Protein AF-A0AAC8W533-F1 (afdb_monomer_lite)

Foldseek 3Di:
DDLVVLLVLLVLLVVLDPDDLLVLLCVLCVVVVDDDDPVSVVGDVVNSSVSSSVVLVVDVVSVVVSVVSSVVSVVVVVVVVVCVVVVVD

Structure (mmCIF, N/CA/C/O backbone):
data_AF-A0AAC8W533-F1
#
_entry.id   AF-A0AAC8W533-F1
#
loop_
_atom_site.group_PDB
_atom_site.id
_atom_site.type_symbol
_atom_site.label_atom_id
_atom_site.label_alt_id
_atom_site.label_comp_id
_atom_site.label_asym_id
_atom_site.label_entity_id
_atom_site.label_seq_id
_atom_site.pdbx_PDB_ins_code
_atom_site.Cartn_x
_atom_site.Cartn_y
_atom_site.Cartn_z
_atom_site.occupancy
_atom_site.B_iso_or_equiv
_atom_site.auth_seq_id
_atom_site.auth_comp_id
_atom_site.auth_asym_id
_atom_site.auth_atom_id
_atom_site.pdbx_PDB_model_num
ATOM 1 N N . MET A 1 1 ? -0.345 10.050 -11.827 1.00 82.19 1 MET A N 1
ATOM 2 C CA . MET A 1 1 ? 0.454 8.846 -12.175 1.00 82.19 1 MET A CA 1
ATOM 3 C C . MET A 1 1 ? -0.379 7.984 -13.117 1.00 82.19 1 MET A C 1
ATOM 5 O O . MET A 1 1 ? -1.591 7.992 -12.951 1.00 82.19 1 MET A O 1
ATOM 9 N N . ASP A 1 2 ? 0.204 7.303 -14.109 1.00 92.38 2 ASP A N 1
ATOM 10 C CA . ASP A 1 2 ? -0.573 6.376 -14.952 1.00 92.38 2 ASP A CA 1
ATOM 11 C C . ASP A 1 2 ? -0.929 5.068 -14.211 1.00 92.38 2 ASP A C 1
ATOM 13 O O . ASP A 1 2 ? -0.333 4.731 -13.184 1.00 92.38 2 ASP A O 1
ATOM 17 N N . ASP A 1 3 ? -1.935 4.346 -14.715 1.00 93.94 3 ASP A N 1
ATOM 18 C CA . ASP A 1 3 ? -2.465 3.122 -14.090 1.00 93.94 3 ASP A CA 1
ATOM 19 C C . ASP A 1 3 ? -1.405 2.012 -13.976 1.00 93.94 3 ASP A C 1
ATOM 21 O O . ASP A 1 3 ? -1.323 1.326 -12.956 1.00 93.94 3 ASP A O 1
ATOM 25 N N . ALA A 1 4 ? -0.531 1.864 -14.976 1.00 96.56 4 ALA A N 1
ATOM 26 C CA . ALA A 1 4 ? 0.510 0.839 -14.970 1.00 96.56 4 ALA A CA 1
ATOM 27 C C . ALA A 1 4 ? 1.556 1.098 -13.873 1.00 96.56 4 ALA A C 1
ATOM 29 O O . ALA A 1 4 ? 1.924 0.182 -13.131 1.00 96.56 4 ALA A O 1
ATOM 30 N N . ALA A 1 5 ? 1.995 2.348 -13.718 1.00 97.38 5 ALA A N 1
ATOM 31 C CA . ALA A 1 5 ? 2.910 2.766 -12.665 1.00 97.38 5 ALA A CA 1
ATOM 32 C C . ALA A 1 5 ? 2.279 2.625 -11.271 1.00 97.38 5 ALA A C 1
ATOM 34 O O . ALA A 1 5 ? 2.949 2.168 -10.340 1.00 97.38 5 ALA A O 1
ATOM 35 N N . ALA A 1 6 ? 0.987 2.943 -11.127 1.00 97.81 6 ALA A N 1
ATOM 36 C CA . ALA A 1 6 ? 0.264 2.772 -9.869 1.00 97.81 6 ALA A CA 1
ATOM 37 C C . ALA A 1 6 ? 0.176 1.293 -9.458 1.00 97.81 6 ALA A C 1
ATOM 39 O O . ALA A 1 6 ? 0.498 0.945 -8.318 1.00 97.81 6 ALA A O 1
ATOM 40 N N . ARG A 1 7 ? -0.173 0.408 -10.402 1.00 98.19 7 ARG A N 1
ATOM 41 C CA . ARG A 1 7 ? -0.194 -1.051 -10.201 1.00 98.19 7 ARG A CA 1
ATOM 42 C C . ARG A 1 7 ? 1.169 -1.602 -9.821 1.00 98.19 7 ARG A C 1
ATOM 44 O O . ARG A 1 7 ? 1.270 -2.367 -8.864 1.00 98.19 7 ARG A O 1
ATOM 51 N N . LEU A 1 8 ? 2.221 -1.193 -10.527 1.00 98.31 8 LEU A N 1
ATOM 52 C CA . LEU A 1 8 ? 3.580 -1.630 -10.221 1.00 98.31 8 LEU A CA 1
ATOM 53 C C . LEU A 1 8 ? 4.003 -1.194 -8.812 1.00 98.31 8 LEU A C 1
ATOM 55 O O . LEU A 1 8 ? 4.579 -1.985 -8.064 1.00 98.31 8 LEU A O 1
ATOM 59 N N . LEU A 1 9 ? 3.699 0.046 -8.424 1.00 98.19 9 LEU A N 1
ATOM 60 C CA . LEU A 1 9 ? 4.031 0.555 -7.096 1.00 98.19 9 LEU A CA 1
ATOM 61 C C . LEU A 1 9 ? 3.247 -0.164 -5.987 1.00 98.19 9 LEU A C 1
ATOM 63 O O . LEU A 1 9 ? 3.833 -0.518 -4.962 1.00 98.19 9 LEU A O 1
ATOM 67 N N . ALA A 1 10 ? 1.954 -0.421 -6.197 1.00 97.94 10 ALA A N 1
ATOM 68 C CA . ALA A 1 10 ? 1.134 -1.203 -5.274 1.00 97.94 10 ALA A CA 1
ATOM 69 C C . ALA A 1 10 ? 1.682 -2.629 -5.112 1.00 97.94 10 ALA A C 1
ATOM 71 O O . ALA A 1 10 ? 1.852 -3.096 -3.987 1.00 97.94 10 ALA A O 1
ATOM 72 N N . PHE A 1 11 ? 2.044 -3.288 -6.217 1.00 97.69 11 PHE A N 1
ATOM 73 C CA . PHE A 1 11 ? 2.631 -4.627 -6.189 1.00 97.69 11 PHE A CA 1
ATOM 74 C C . PHE A 1 11 ? 3.946 -4.655 -5.402 1.00 97.69 11 PHE A C 1
ATOM 76 O O . PHE A 1 11 ? 4.136 -5.510 -4.538 1.00 97.69 11 PHE A O 1
ATOM 83 N N . ARG A 1 12 ? 4.832 -3.677 -5.633 1.00 97.94 12 ARG A N 1
ATOM 84 C CA . ARG A 1 12 ? 6.080 -3.553 -4.866 1.00 97.94 12 ARG A CA 1
ATOM 85 C C . ARG A 1 12 ? 5.816 -3.383 -3.378 1.00 97.94 12 ARG A C 1
ATOM 87 O O . ARG A 1 12 ? 6.449 -4.063 -2.586 1.00 97.94 12 ARG A O 1
ATOM 94 N N . TYR A 1 13 ? 4.853 -2.546 -2.998 1.00 97.88 13 TYR A N 1
ATOM 95 C CA . TYR A 1 13 ? 4.460 -2.375 -1.599 1.00 97.88 13 TYR A CA 1
ATOM 96 C C . TYR A 1 13 ? 3.976 -3.673 -0.946 1.00 97.88 13 TYR A C 1
ATOM 98 O O . TYR A 1 13 ? 4.370 -3.973 0.183 1.00 97.88 13 TYR A O 1
ATOM 106 N N . MET A 1 14 ? 3.169 -4.462 -1.655 1.00 96.19 14 MET A N 1
ATOM 107 C CA . MET A 1 14 ? 2.713 -5.766 -1.170 1.00 96.19 14 MET A CA 1
ATOM 108 C C . MET A 1 14 ? 3.871 -6.742 -0.965 1.00 96.19 14 MET A C 1
ATOM 110 O O . MET A 1 14 ? 3.903 -7.446 0.036 1.00 96.19 14 MET A O 1
ATOM 114 N N . ALA A 1 15 ? 4.816 -6.777 -1.905 1.00 95.06 15 ALA A N 1
ATOM 115 C CA . ALA A 1 15 ? 5.950 -7.695 -1.864 1.00 95.06 15 ALA A CA 1
ATOM 116 C C . ALA A 1 15 ? 7.030 -7.271 -0.857 1.00 95.06 15 ALA A C 1
ATOM 118 O O . ALA A 1 15 ? 7.709 -8.120 -0.289 1.00 95.06 15 ALA A O 1
ATOM 119 N N . SER A 1 16 ? 7.211 -5.964 -0.646 1.00 94.38 16 SER A N 1
ATOM 120 C CA . SER A 1 16 ? 8.307 -5.434 0.164 1.00 94.38 16 SER A CA 1
ATOM 121 C C . SER A 1 16 ? 7.957 -5.274 1.640 1.00 94.38 16 SER A C 1
ATOM 123 O O . SER A 1 16 ? 8.859 -5.092 2.447 1.00 94.38 16 SER A O 1
ATOM 125 N N . THR A 1 17 ? 6.673 -5.235 2.007 1.00 91.88 17 THR A N 1
ATOM 126 C CA . THR A 1 17 ? 6.255 -4.954 3.389 1.00 91.88 17 THR A CA 1
ATOM 127 C C . THR A 1 17 ? 5.713 -6.192 4.093 1.00 91.88 17 THR A C 1
ATOM 129 O O . THR A 1 17 ? 5.097 -7.055 3.483 1.00 91.88 17 THR A O 1
ATOM 132 N N . ASP A 1 18 ? 5.891 -6.250 5.411 1.00 91.31 18 ASP A N 1
ATOM 133 C CA . ASP A 1 18 ? 5.395 -7.314 6.297 1.00 91.31 18 ASP A CA 1
ATOM 134 C C . ASP A 1 18 ? 3.902 -7.169 6.655 1.00 91.31 18 ASP A C 1
ATOM 136 O O . ASP A 1 18 ? 3.383 -7.822 7.566 1.00 91.31 18 ASP A O 1
ATOM 140 N N . ARG A 1 19 ? 3.191 -6.270 5.968 1.00 92.75 19 ARG A N 1
ATOM 141 C CA . ARG A 1 19 ? 1.810 -5.924 6.293 1.00 92.75 19 ARG A CA 1
ATOM 142 C C . ARG A 1 19 ? 0.863 -7.047 5.900 1.00 92.75 19 ARG A C 1
ATOM 144 O O . ARG A 1 19 ? 1.037 -7.723 4.895 1.00 92.75 19 ARG A O 1
ATOM 151 N N . ARG A 1 20 ? -0.215 -7.201 6.668 1.00 95.00 20 ARG A N 1
ATOM 152 C CA . ARG A 1 20 ? -1.310 -8.109 6.315 1.00 95.00 20 ARG A CA 1
ATOM 153 C C . ARG A 1 20 ? -2.286 -7.403 5.381 1.00 95.00 20 ARG A C 1
ATOM 155 O O . ARG A 1 20 ? -2.611 -6.235 5.601 1.00 95.00 20 ARG A O 1
ATOM 162 N N . ALA A 1 21 ? -2.837 -8.143 4.420 1.00 94.94 21 ALA A N 1
ATOM 163 C CA . ALA A 1 21 ? -3.847 -7.640 3.488 1.00 94.94 21 ALA A CA 1
ATOM 164 C C . ALA A 1 21 ? -5.011 -6.925 4.199 1.00 94.94 21 ALA A C 1
ATOM 166 O O . ALA A 1 21 ? -5.364 -5.803 3.844 1.00 94.94 21 ALA A O 1
ATOM 167 N N . ALA A 1 22 ? -5.543 -7.528 5.268 1.00 95.81 22 ALA A N 1
ATOM 168 C CA . ALA A 1 22 ? -6.639 -6.957 6.048 1.00 95.81 22 ALA A CA 1
ATOM 169 C C . ALA A 1 22 ? -6.312 -5.590 6.673 1.00 95.81 22 ALA A C 1
ATOM 171 O O . ALA A 1 22 ? -7.168 -4.705 6.710 1.00 95.81 22 ALA A O 1
ATOM 172 N N . ASP A 1 23 ? -5.076 -5.385 7.130 1.00 95.94 23 ASP A N 1
ATOM 173 C CA . ASP A 1 23 ? -4.664 -4.116 7.733 1.00 95.94 23 ASP A CA 1
ATOM 174 C C . ASP A 1 23 ? -4.533 -3.019 6.675 1.00 95.94 23 ASP A C 1
ATOM 176 O O . ASP A 1 23 ? -4.965 -1.884 6.896 1.00 95.94 23 ASP A O 1
ATOM 180 N N . VAL A 1 24 ? -3.993 -3.370 5.504 1.00 96.50 24 VAL A N 1
ATOM 181 C CA . VAL A 1 24 ? -3.883 -2.465 4.353 1.00 96.50 24 VAL A CA 1
ATOM 182 C C . VAL A 1 24 ? -5.266 -2.100 3.819 1.00 96.50 24 VAL A C 1
ATOM 184 O O . VAL A 1 24 ? -5.547 -0.921 3.609 1.00 96.50 24 VAL A O 1
ATOM 187 N N . TYR A 1 25 ? -6.158 -3.079 3.672 1.00 96.56 25 TYR A N 1
ATOM 188 C CA . TYR A 1 25 ? -7.533 -2.868 3.226 1.00 96.56 25 TYR A CA 1
ATOM 189 C C . TYR A 1 25 ? -8.295 -1.912 4.153 1.00 96.56 25 TYR A C 1
ATOM 191 O O . TYR A 1 25 ? -8.872 -0.921 3.699 1.00 96.56 25 TYR A O 1
ATOM 199 N N . ARG A 1 26 ? -8.248 -2.155 5.471 1.00 96.38 26 ARG A N 1
ATOM 200 C CA . ARG A 1 26 ? -8.859 -1.267 6.477 1.00 96.38 26 ARG A CA 1
ATOM 201 C C . ARG A 1 26 ? -8.265 0.132 6.424 1.00 96.38 26 ARG A C 1
ATOM 203 O O . ARG A 1 26 ? -8.998 1.116 6.446 1.00 96.38 26 ARG A O 1
ATOM 210 N N . TRP A 1 27 ? -6.941 0.234 6.318 1.00 95.81 27 TRP A N 1
ATOM 211 C CA . TRP A 1 27 ? -6.270 1.521 6.189 1.00 95.81 27 TRP A CA 1
ATOM 212 C C . TRP A 1 27 ? -6.759 2.309 4.968 1.00 95.81 27 TRP A C 1
ATOM 214 O O . TRP A 1 27 ? -7.155 3.464 5.129 1.00 95.81 27 TRP A O 1
ATOM 224 N N . CYS A 1 28 ? -6.822 1.679 3.793 1.00 96.38 28 CYS A N 1
ATOM 225 C CA . CYS A 1 28 ? -7.335 2.307 2.575 1.00 96.38 28 CYS A CA 1
ATOM 226 C C . CYS A 1 28 ? -8.796 2.742 2.741 1.00 96.38 28 C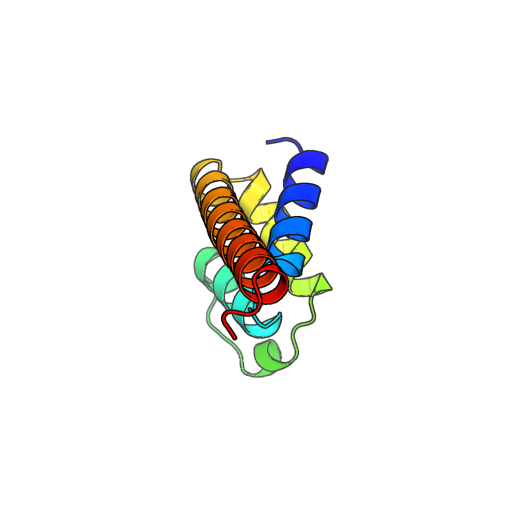YS A C 1
ATOM 228 O O . CYS A 1 28 ? -9.154 3.875 2.427 1.00 96.38 28 CYS A O 1
ATOM 230 N N . ARG A 1 29 ? -9.644 1.888 3.323 1.00 95.56 29 ARG A N 1
ATOM 231 C CA . ARG A 1 29 ? -11.047 2.232 3.581 1.00 95.56 29 ARG A CA 1
ATOM 232 C C . ARG A 1 29 ? -11.230 3.402 4.542 1.00 95.56 29 ARG A C 1
ATOM 234 O O . ARG A 1 29 ? -12.147 4.193 4.330 1.00 95.56 29 ARG A O 1
ATOM 241 N N . ARG A 1 30 ? -10.379 3.537 5.563 1.00 95.69 30 ARG A N 1
ATOM 242 C CA . ARG A 1 30 ? -10.405 4.698 6.468 1.00 95.69 30 ARG A CA 1
ATOM 243 C C . ARG A 1 30 ? -10.012 5.987 5.756 1.00 95.69 30 ARG A C 1
ATOM 245 O O . ARG A 1 30 ? -10.641 7.010 6.001 1.00 95.69 30 ARG A O 1
ATOM 252 N N . LEU A 1 31 ? -9.023 5.939 4.861 1.00 95.19 31 LEU A N 1
ATOM 253 C CA . LEU A 1 31 ? -8.651 7.095 4.034 1.00 95.19 31 LEU A CA 1
ATOM 254 C C . LEU A 1 31 ? -9.794 7.536 3.116 1.00 95.19 31 LEU A C 1
ATOM 256 O O . LEU A 1 31 ? -9.999 8.728 2.929 1.00 95.19 31 LEU A O 1
ATOM 260 N N . LEU A 1 32 ? -10.585 6.580 2.631 1.00 93.12 32 LEU A N 1
ATOM 261 C 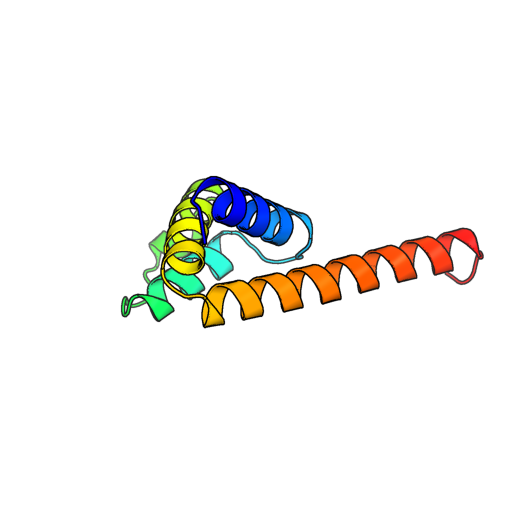CA . LEU A 1 32 ? -11.806 6.823 1.858 1.00 93.12 32 LEU A CA 1
ATOM 262 C C . LEU A 1 32 ? -13.026 7.198 2.731 1.00 93.12 32 LEU A C 1
ATOM 264 O O . LEU A 1 32 ? -14.151 7.252 2.242 1.00 93.12 32 LEU A O 1
ATOM 268 N N . GLY A 1 33 ? -12.838 7.442 4.033 1.00 95.19 33 GLY A N 1
ATOM 269 C CA . GLY A 1 33 ? -13.889 7.921 4.937 1.00 95.19 33 GLY A CA 1
ATOM 270 C C . GLY A 1 33 ? -14.843 6.844 5.458 1.00 95.19 33 GLY A C 1
ATOM 271 O O . GLY A 1 33 ? -15.864 7.161 6.073 1.00 95.19 33 GLY A O 1
ATOM 272 N N . HIS A 1 34 ? -14.542 5.561 5.257 1.00 94.69 34 HIS A N 1
ATOM 273 C CA . HIS A 1 34 ? -15.394 4.485 5.746 1.00 94.69 34 HIS A CA 1
ATOM 274 C C . HIS A 1 34 ? -14.965 3.957 7.127 1.00 94.69 34 HIS A C 1
ATOM 276 O O . HIS A 1 34 ? -13.784 3.914 7.461 1.00 94.69 34 HIS A O 1
ATOM 282 N N . ARG A 1 35 ? -15.934 3.464 7.913 1.00 93.06 35 ARG A N 1
ATOM 283 C CA . ARG A 1 35 ? -15.685 2.805 9.212 1.00 93.06 35 ARG A CA 1
ATOM 284 C C . ARG A 1 35 ? -15.291 1.336 9.058 1.00 93.06 35 ARG A C 1
ATOM 286 O O . ARG A 1 35 ? -15.869 0.638 8.221 1.00 93.06 35 ARG A O 1
ATOM 293 N N . ASP A 1 36 ? -14.390 0.864 9.914 1.00 90.12 36 ASP A N 1
ATOM 294 C CA . ASP A 1 36 ? -13.990 -0.546 9.975 1.00 90.12 36 ASP A CA 1
ATOM 295 C C . ASP A 1 36 ? -15.199 -1.444 10.285 1.00 90.12 36 ASP A C 1
ATOM 297 O O . ASP A 1 36 ? -16.053 -1.116 11.113 1.00 90.12 36 ASP A O 1
ATOM 301 N N . ARG A 1 37 ? -15.292 -2.585 9.598 1.00 89.62 37 ARG A N 1
ATOM 302 C CA . ARG A 1 37 ? -16.325 -3.606 9.813 1.00 89.62 37 ARG A CA 1
ATOM 303 C C . ARG A 1 37 ? -15.681 -4.931 10.196 1.00 89.62 37 ARG A C 1
ATOM 305 O O . ARG A 1 37 ? -14.578 -5.240 9.757 1.00 89.62 37 ARG A O 1
ATOM 312 N N . ALA A 1 38 ? -16.412 -5.758 10.946 1.00 85.19 38 ALA A N 1
ATOM 313 C CA . ALA A 1 38 ? -15.936 -7.080 11.361 1.00 85.19 38 ALA A CA 1
ATOM 314 C C . ALA A 1 38 ? -15.454 -7.925 10.167 1.00 85.19 38 ALA A C 1
ATOM 316 O O . ALA A 1 38 ? -14.356 -8.463 10.212 1.00 85.19 38 ALA A O 1
ATOM 317 N N . ARG A 1 39 ? -16.212 -7.933 9.059 1.00 85.25 39 ARG A N 1
ATOM 318 C CA . ARG A 1 39 ? -15.875 -8.665 7.822 1.00 85.25 39 ARG A CA 1
ATOM 319 C C . ARG A 1 39 ? -14.547 -8.262 7.175 1.00 85.25 39 ARG A C 1
ATOM 321 O O . ARG A 1 39 ? -13.982 -9.046 6.424 1.00 85.25 39 ARG A O 1
ATOM 328 N N . ASP A 1 40 ? -14.036 -7.068 7.476 1.00 86.12 40 ASP A N 1
ATOM 329 C CA . ASP A 1 40 ? -12.794 -6.566 6.890 1.00 86.12 40 ASP A CA 1
ATOM 330 C C . ASP A 1 40 ? -11.567 -7.356 7.409 1.00 86.12 40 ASP A C 1
ATOM 332 O O . ASP A 1 40 ? -10.467 -7.168 6.905 1.00 86.12 40 ASP A O 1
ATOM 336 N N . CYS A 1 41 ? -11.720 -8.239 8.415 1.00 83.81 41 CYS A N 1
ATOM 337 C CA . CYS A 1 41 ? -10.653 -9.159 8.847 1.00 83.81 41 CYS A CA 1
ATOM 338 C C . CYS A 1 41 ? -10.299 -10.232 7.807 1.00 83.81 41 CYS A C 1
ATOM 340 O O . CYS A 1 41 ? -9.189 -10.757 7.853 1.00 83.81 41 CYS A O 1
ATOM 342 N N . ASN A 1 42 ? -11.220 -10.535 6.890 1.00 90.12 42 ASN A N 1
ATOM 343 C CA . ASN A 1 42 ? -11.070 -11.581 5.878 1.00 90.12 42 ASN A CA 1
ATOM 344 C C . ASN A 1 42 ? -10.638 -11.023 4.514 1.00 90.12 42 ASN A C 1
ATOM 346 O O . ASN A 1 42 ? -10.680 -11.748 3.525 1.00 90.12 42 ASN A O 1
ATOM 350 N N . ALA A 1 43 ? -10.273 -9.739 4.447 1.00 92.44 43 ALA A N 1
ATOM 351 C CA . ALA A 1 43 ? -9.858 -9.109 3.202 1.00 92.44 43 ALA A CA 1
ATOM 352 C C . ALA A 1 43 ? -8.605 -9.783 2.631 1.00 92.44 43 ALA A C 1
ATOM 354 O O . ALA A 1 43 ? -7.620 -10.028 3.341 1.00 92.44 43 ALA A O 1
ATOM 355 N N . LEU A 1 44 ? -8.664 -10.058 1.331 1.00 95.62 44 LEU A N 1
ATOM 356 C CA . LEU A 1 44 ? -7.580 -10.635 0.558 1.00 95.62 44 LEU A CA 1
ATOM 357 C C . LEU A 1 44 ? -6.675 -9.535 0.010 1.00 95.62 44 LEU A C 1
ATOM 359 O O . LEU A 1 44 ? -7.006 -8.347 -0.009 1.00 95.62 44 LEU A O 1
ATOM 363 N N . TRP A 1 45 ? -5.506 -9.946 -0.473 1.00 96.19 45 TRP A N 1
ATOM 364 C CA . TRP A 1 45 ? -4.586 -9.021 -1.121 1.00 96.19 45 TRP A CA 1
ATOM 365 C C . TRP A 1 45 ? -5.156 -8.416 -2.402 1.00 96.19 45 TRP A C 1
ATOM 367 O O . TRP A 1 45 ? -4.833 -7.271 -2.682 1.00 96.19 45 TRP A O 1
ATOM 377 N N . SER A 1 46 ? -6.032 -9.119 -3.128 1.00 96.25 46 SER A N 1
ATOM 378 C CA . SER A 1 46 ? -6.750 -8.551 -4.276 1.00 96.25 46 SER A CA 1
ATOM 379 C C . SER A 1 46 ? -7.609 -7.351 -3.869 1.00 96.25 46 SER A C 1
ATOM 381 O O . SER A 1 46 ? -7.506 -6.295 -4.483 1.00 96.25 46 SER A O 1
ATOM 383 N N . ASP A 1 47 ? -8.363 -7.466 -2.770 1.00 95.44 47 ASP A N 1
ATOM 384 C CA . ASP A 1 47 ? -9.220 -6.379 -2.277 1.00 95.44 47 ASP A CA 1
ATOM 385 C C . ASP A 1 47 ? -8.392 -5.157 -1.851 1.00 95.44 47 ASP A C 1
ATOM 387 O O . ASP A 1 47 ? -8.759 -4.007 -2.096 1.00 95.44 47 ASP A O 1
ATOM 391 N N . ALA A 1 48 ? -7.267 -5.401 -1.172 1.00 96.69 48 ALA A N 1
ATOM 392 C CA . ALA A 1 48 ? -6.356 -4.345 -0.740 1.00 96.69 48 ALA A CA 1
ATOM 393 C C . ALA A 1 48 ? -5.617 -3.700 -1.923 1.00 96.69 48 ALA A C 1
ATOM 395 O O . ALA A 1 48 ? -5.401 -2.487 -1.918 1.00 96.69 48 ALA A O 1
ATOM 396 N N . PHE A 1 49 ? -5.236 -4.499 -2.921 1.00 97.69 49 PHE A N 1
ATOM 397 C CA . PHE A 1 49 ? -4.527 -4.049 -4.114 1.00 97.69 49 PHE A CA 1
ATOM 398 C C . PHE A 1 49 ? -5.375 -3.078 -4.928 1.00 97.69 49 PHE A C 1
ATOM 400 O O . PHE A 1 49 ? -4.903 -1.984 -5.227 1.00 97.69 49 PHE A O 1
ATOM 407 N N . ASP A 1 50 ? -6.633 -3.422 -5.204 1.00 96.12 50 ASP A N 1
ATOM 408 C CA . ASP A 1 50 ? -7.523 -2.565 -5.992 1.00 96.12 50 ASP A CA 1
ATOM 409 C C . ASP A 1 50 ? -7.690 -1.182 -5.341 1.00 96.12 50 ASP A C 1
ATOM 411 O O . ASP A 1 50 ? -7.575 -0.151 -6.007 1.00 96.12 50 ASP A O 1
ATOM 415 N N . LEU A 1 51 ? -7.865 -1.135 -4.014 1.00 96.44 51 LEU A N 1
ATOM 416 C CA . LEU A 1 51 ? -7.953 0.132 -3.281 1.00 96.44 51 LEU A CA 1
ATOM 417 C C . LEU A 1 51 ? -6.632 0.911 -3.275 1.00 96.44 51 LEU A C 1
ATOM 419 O O . LEU A 1 51 ? -6.645 2.138 -3.389 1.00 96.44 51 LEU A O 1
ATOM 423 N N . LEU A 1 52 ? -5.495 0.224 -3.140 1.00 97.25 52 LEU A N 1
ATOM 424 C CA . LEU A 1 52 ? -4.179 0.858 -3.204 1.00 97.25 52 LEU A CA 1
ATOM 425 C C . LEU A 1 52 ? -3.939 1.508 -4.565 1.00 97.25 52 LEU A C 1
ATOM 427 O O . LEU A 1 52 ? -3.483 2.647 -4.605 1.00 97.25 52 LEU A O 1
ATOM 431 N N . VAL A 1 53 ? -4.247 0.809 -5.659 1.00 98.00 53 VAL A N 1
ATOM 432 C CA . VAL A 1 53 ? -4.058 1.324 -7.022 1.00 98.00 53 VAL A CA 1
ATOM 433 C C . VAL A 1 53 ? -4.874 2.592 -7.231 1.00 98.00 53 VAL A C 1
ATOM 435 O O . VAL A 1 53 ? -4.316 3.592 -7.680 1.00 98.00 53 VAL A O 1
ATOM 438 N N . VAL A 1 54 ? -6.150 2.587 -6.827 1.00 96.31 54 VAL A N 1
ATOM 439 C CA . VAL A 1 54 ? -7.016 3.774 -6.900 1.00 96.31 54 VAL A CA 1
ATOM 440 C C . VAL A 1 54 ? -6.405 4.943 -6.125 1.0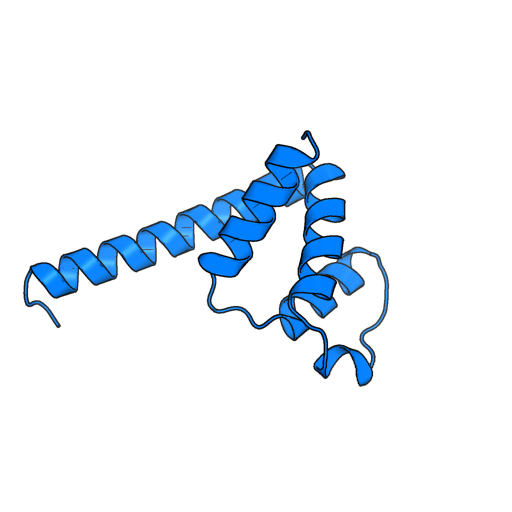0 96.31 54 VAL A C 1
ATOM 442 O O . VAL A 1 54 ? -6.227 6.020 -6.685 1.00 96.31 54 VAL A O 1
ATOM 445 N N . LEU A 1 55 ? -6.013 4.733 -4.865 1.00 97.00 55 LEU A N 1
ATOM 446 C CA . LEU A 1 55 ? -5.451 5.797 -4.024 1.00 97.00 55 LEU A CA 1
ATOM 447 C C . LEU A 1 55 ? -4.096 6.323 -4.531 1.00 97.00 55 LEU A C 1
ATOM 449 O O . LEU A 1 55 ? -3.804 7.510 -4.396 1.00 97.00 55 LEU A O 1
ATOM 453 N N . ILE A 1 56 ? -3.254 5.455 -5.099 1.00 98.12 56 ILE A N 1
ATOM 454 C CA . ILE A 1 56 ? -1.958 5.834 -5.682 1.00 98.12 56 ILE A CA 1
ATOM 455 C C . ILE A 1 56 ? -2.156 6.636 -6.970 1.00 98.12 56 ILE A C 1
ATOM 457 O O . ILE A 1 56 ? -1.447 7.619 -7.188 1.00 98.12 56 ILE A O 1
ATOM 461 N N . ALA A 1 57 ? -3.099 6.228 -7.819 1.00 97.06 57 ALA A N 1
ATOM 462 C CA . ALA A 1 57 ? -3.392 6.929 -9.062 1.00 97.06 57 ALA A CA 1
ATOM 463 C C . ALA A 1 57 ? -4.003 8.317 -8.804 1.00 97.06 57 ALA A C 1
ATOM 465 O O . ALA A 1 57 ? -3.646 9.271 -9.496 1.00 97.06 57 ALA A O 1
ATOM 466 N N . ASP A 1 58 ? -4.866 8.425 -7.788 1.00 96.62 58 ASP A N 1
ATOM 467 C CA . ASP A 1 58 ? -5.634 9.633 -7.462 1.00 96.62 58 ASP A CA 1
ATOM 468 C C . ASP A 1 58 ? -4.831 10.692 -6.681 1.00 96.62 58 ASP A C 1
ATOM 470 O O . ASP A 1 58 ? -5.107 11.886 -6.778 1.00 96.62 58 ASP A O 1
ATOM 474 N N . SER A 1 59 ? -3.799 10.295 -5.922 1.00 96.19 59 SER A N 1
ATOM 475 C CA . SER A 1 59 ? -3.043 11.222 -5.069 1.00 96.19 59 SER A CA 1
ATOM 476 C C . SER A 1 59 ? -1.529 11.047 -5.166 1.00 96.19 59 SER A C 1
ATOM 478 O O . SER A 1 59 ? -0.948 10.092 -4.645 1.00 96.19 59 SER A O 1
ATOM 480 N N . GLU A 1 60 ? -0.848 12.053 -5.723 1.00 96.31 60 GLU A N 1
ATOM 481 C CA . GLU A 1 60 ? 0.621 12.082 -5.807 1.00 96.31 60 GLU A CA 1
ATOM 482 C C . GLU A 1 60 ? 1.293 12.047 -4.429 1.00 96.31 60 GLU A C 1
ATOM 484 O O . GLU A 1 60 ? 2.294 11.355 -4.228 1.00 96.31 60 GLU A O 1
ATOM 489 N N . THR A 1 61 ? 0.721 12.740 -3.442 1.00 96.75 61 THR A N 1
ATOM 490 C CA . THR A 1 61 ? 1.220 12.730 -2.060 1.00 96.75 61 THR A CA 1
ATOM 491 C C . THR A 1 61 ? 1.123 11.336 -1.447 1.00 96.75 61 THR A C 1
ATOM 493 O O . THR A 1 61 ? 2.055 10.885 -0.767 1.00 96.75 61 THR A O 1
ATOM 496 N N . PHE A 1 62 ? 0.015 10.634 -1.696 1.00 96.31 62 PHE A N 1
ATOM 497 C CA . PHE A 1 62 ? -0.157 9.260 -1.244 1.00 96.31 62 PHE A CA 1
ATOM 498 C C . PHE A 1 62 ? 0.842 8.326 -1.933 1.00 96.31 62 PHE A C 1
ATOM 500 O O . PHE A 1 62 ? 1.560 7.593 -1.246 1.00 96.31 62 PHE A O 1
ATOM 507 N N . ALA A 1 63 ? 0.971 8.428 -3.259 1.00 98.12 63 ALA A N 1
ATOM 508 C CA . ALA A 1 63 ? 1.930 7.671 -4.056 1.00 98.12 63 ALA A CA 1
ATOM 509 C C . ALA A 1 63 ? 3.373 7.862 -3.558 1.00 98.12 63 ALA A C 1
ATOM 511 O O . ALA A 1 63 ? 4.076 6.884 -3.296 1.00 98.12 63 ALA A O 1
ATOM 512 N N . ALA A 1 64 ? 3.801 9.105 -3.315 1.00 98.00 64 ALA A N 1
ATOM 513 C CA . ALA A 1 64 ? 5.115 9.407 -2.747 1.00 98.00 64 ALA A CA 1
ATOM 514 C C . ALA A 1 64 ? 5.296 8.789 -1.348 1.00 98.00 64 ALA A C 1
ATOM 516 O O . ALA A 1 64 ? 6.372 8.301 -0.996 1.00 98.00 64 ALA A O 1
ATOM 517 N N . GLY A 1 65 ? 4.234 8.773 -0.540 1.00 97.88 65 GLY A N 1
ATOM 518 C CA . GLY A 1 65 ? 4.216 8.098 0.753 1.00 97.88 65 GLY A CA 1
ATOM 519 C C . GLY A 1 65 ? 4.392 6.581 0.649 1.00 97.88 65 GLY A C 1
ATOM 520 O O . GLY A 1 65 ? 5.104 6.001 1.470 1.00 97.88 65 GLY A O 1
ATOM 521 N N . ILE A 1 66 ? 3.759 5.930 -0.328 1.00 98.00 66 ILE A N 1
ATOM 522 C CA . ILE A 1 66 ? 3.938 4.496 -0.594 1.00 98.00 66 ILE A CA 1
ATOM 523 C C . ILE A 1 66 ? 5.360 4.220 -1.082 1.00 98.00 66 ILE A C 1
ATOM 525 O O . ILE A 1 66 ? 6.043 3.385 -0.494 1.00 98.00 66 ILE A O 1
ATOM 529 N N . ALA A 1 67 ? 5.849 4.977 -2.066 1.00 98.12 67 ALA A N 1
ATOM 530 C CA . ALA A 1 67 ? 7.198 4.826 -2.608 1.00 98.12 67 ALA A CA 1
ATOM 531 C C . ALA A 1 67 ? 8.284 4.924 -1.527 1.00 98.12 67 ALA A C 1
ATOM 533 O O . ALA A 1 67 ? 9.206 4.111 -1.496 1.00 98.12 67 ALA A O 1
ATOM 534 N N . ARG A 1 68 ? 8.146 5.860 -0.577 1.00 98.12 68 ARG A N 1
ATO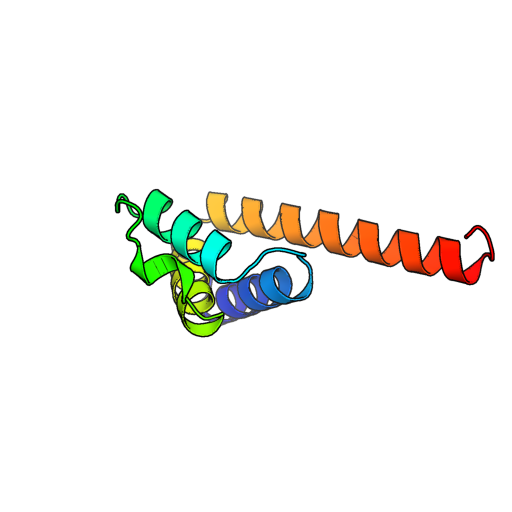M 535 C CA . ARG A 1 68 ? 9.059 5.955 0.574 1.00 98.12 68 ARG A CA 1
ATOM 536 C C . ARG A 1 68 ? 9.040 4.700 1.447 1.00 98.12 68 ARG A C 1
ATOM 538 O O . ARG A 1 68 ? 10.100 4.248 1.863 1.00 98.12 68 ARG A O 1
ATOM 545 N N . ARG A 1 69 ? 7.862 4.131 1.726 1.00 97.00 69 ARG A N 1
ATOM 546 C CA . ARG A 1 69 ? 7.739 2.903 2.534 1.00 97.00 69 ARG A CA 1
ATOM 547 C C . ARG A 1 69 ? 8.368 1.704 1.831 1.00 97.00 69 ARG A C 1
ATOM 549 O O . ARG A 1 69 ? 9.093 0.961 2.482 1.00 97.00 69 ARG A O 1
ATOM 556 N N . VAL A 1 70 ? 8.145 1.572 0.522 1.00 97.75 70 VAL A N 1
ATOM 557 C CA . VAL A 1 70 ? 8.790 0.550 -0.317 1.00 97.75 70 VAL A CA 1
ATOM 558 C C . VAL A 1 70 ? 10.309 0.675 -0.228 1.00 97.75 70 VAL A C 1
ATOM 560 O O . VAL A 1 70 ? 10.982 -0.274 0.156 1.00 97.75 70 VAL A O 1
ATOM 563 N N . ALA A 1 71 ? 10.847 1.872 -0.475 1.0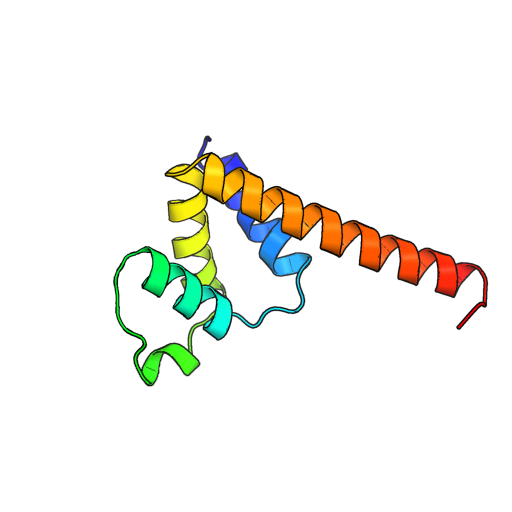0 96.75 71 ALA A N 1
ATOM 564 C CA . ALA A 1 71 ? 12.288 2.106 -0.448 1.00 96.75 71 ALA A CA 1
ATOM 565 C C . ALA A 1 71 ? 12.921 1.810 0.924 1.00 96.75 71 ALA A C 1
ATOM 567 O O . ALA A 1 71 ? 14.036 1.298 0.992 1.00 96.75 71 ALA A O 1
ATOM 568 N N . VAL A 1 72 ? 12.234 2.134 2.025 1.00 96.38 72 VAL A N 1
ATOM 569 C CA . VAL A 1 72 ? 12.706 1.808 3.382 1.00 96.38 72 VAL A CA 1
ATOM 570 C C . VAL A 1 72 ? 12.743 0.296 3.600 1.00 96.38 72 VAL A C 1
ATOM 572 O O . VAL A 1 72 ? 13.740 -0.212 4.109 1.00 96.38 72 VAL A O 1
ATOM 575 N N . ALA A 1 73 ? 11.691 -0.418 3.201 1.00 94.44 73 ALA A N 1
ATOM 576 C CA . ALA A 1 73 ? 11.602 -1.858 3.404 1.00 94.44 73 ALA A CA 1
ATOM 577 C C . ALA A 1 73 ? 12.616 -2.631 2.544 1.00 94.44 73 ALA A C 1
ATOM 579 O O . ALA A 1 73 ? 13.329 -3.489 3.057 1.00 94.44 73 ALA A O 1
ATOM 580 N N . GLU A 1 74 ? 12.772 -2.256 1.272 1.00 94.25 74 GLU A N 1
ATOM 581 C CA . GLU A 1 74 ? 13.772 -2.846 0.371 1.00 94.25 74 GLU A CA 1
ATOM 582 C C . GLU A 1 74 ? 15.207 -2.622 0.881 1.00 94.25 74 GLU A C 1
ATOM 584 O O . GLU A 1 74 ? 16.032 -3.532 0.832 1.00 94.25 74 GLU A O 1
ATOM 589 N N . ARG A 1 75 ? 15.515 -1.441 1.441 1.00 92.88 75 ARG A N 1
ATOM 590 C CA . ARG A 1 75 ? 16.827 -1.178 2.062 1.00 92.88 75 ARG A CA 1
ATOM 591 C C . ARG A 1 75 ? 17.069 -2.030 3.304 1.00 92.88 75 ARG A C 1
ATOM 593 O O . ARG A 1 75 ? 18.197 -2.467 3.518 1.00 92.88 75 ARG A O 1
ATOM 600 N N . ALA A 1 76 ? 16.044 -2.237 4.129 1.00 89.62 76 ALA A N 1
ATOM 601 C CA . ALA A 1 76 ? 16.155 -3.080 5.315 1.00 89.62 76 ALA A CA 1
ATOM 602 C C . ALA A 1 76 ? 16.425 -4.545 4.933 1.00 89.62 76 ALA A C 1
ATOM 604 O O . ALA A 1 76 ? 17.319 -5.159 5.511 1.00 89.62 76 ALA A O 1
ATOM 605 N N . ALA A 1 77 ? 15.720 -5.062 3.921 1.00 88.56 77 ALA A N 1
ATOM 606 C CA . ALA A 1 77 ? 15.945 -6.403 3.384 1.00 88.56 77 ALA A CA 1
ATOM 607 C C . ALA A 1 77 ? 17.361 -6.555 2.804 1.00 88.56 77 ALA A C 1
ATOM 609 O O . ALA A 1 77 ? 18.096 -7.450 3.207 1.00 88.56 77 ALA A O 1
ATOM 610 N N . ALA A 1 78 ? 17.795 -5.615 1.957 1.00 88.81 78 ALA A N 1
ATOM 611 C CA . ALA A 1 78 ? 19.135 -5.645 1.372 1.00 88.81 78 ALA A CA 1
ATOM 612 C C . ALA A 1 78 ? 20.249 -5.603 2.432 1.00 88.81 78 ALA A C 1
ATOM 614 O O . ALA A 1 78 ? 21.278 -6.255 2.278 1.00 88.81 78 ALA A O 1
ATOM 615 N N . LYS A 1 79 ? 20.056 -4.847 3.521 1.00 89.00 79 LYS A N 1
ATOM 616 C CA . LYS A 1 79 ? 21.008 -4.827 4.637 1.00 89.00 79 LYS A CA 1
ATOM 617 C C . LYS A 1 79 ? 21.061 -6.178 5.354 1.00 89.00 79 LYS A C 1
ATOM 619 O O . LYS A 1 79 ? 22.151 -6.655 5.644 1.00 89.00 79 LYS A O 1
ATOM 624 N N . PHE A 1 80 ? 19.907 -6.785 5.623 1.00 85.00 80 PHE A N 1
ATOM 625 C CA . PHE A 1 80 ? 19.844 -8.104 6.250 1.00 85.00 80 PHE A CA 1
ATOM 626 C C . PHE A 1 80 ? 20.566 -9.165 5.409 1.00 85.00 80 PHE A C 1
ATOM 628 O O . PHE A 1 80 ? 21.352 -9.941 5.949 1.00 85.00 80 PHE A O 1
ATOM 635 N N . ASP A 1 81 ? 20.368 -9.149 4.090 1.00 86.50 81 ASP A N 1
ATOM 636 C CA . ASP A 1 81 ? 21.065 -10.055 3.174 1.00 86.50 81 ASP A CA 1
ATOM 637 C C . ASP A 1 81 ? 22.585 -9.830 3.203 1.00 86.50 81 ASP A C 1
ATOM 639 O O . ASP A 1 81 ? 23.346 -10.791 3.303 1.00 86.50 81 ASP A O 1
ATOM 643 N N . GLN A 1 82 ? 23.040 -8.572 3.226 1.00 84.12 82 GLN A N 1
ATOM 644 C CA . GLN A 1 82 ? 24.465 -8.243 3.359 1.00 84.12 82 GLN A CA 1
ATOM 645 C C . GLN A 1 82 ? 25.064 -8.703 4.696 1.00 84.12 82 GLN A C 1
ATOM 647 O O . GLN A 1 82 ? 26.178 -9.227 4.719 1.00 84.12 82 GLN A O 1
ATOM 652 N N . ASP A 1 83 ? 24.358 -8.507 5.810 1.00 86.69 83 ASP A N 1
ATOM 653 C CA . ASP A 1 83 ? 24.818 -8.926 7.140 1.00 86.69 83 ASP A CA 1
ATOM 654 C C . ASP A 1 83 ? 24.885 -10.465 7.234 1.00 86.69 83 ASP A C 1
ATOM 656 O O . ASP A 1 83 ? 25.844 -11.021 7.783 1.00 86.69 83 ASP A O 1
ATOM 660 N N . ARG A 1 84 ? 23.925 -11.160 6.605 1.00 84.25 84 ARG A N 1
ATOM 661 C CA . ARG A 1 84 ? 23.914 -12.621 6.445 1.00 84.25 84 ARG A CA 1
ATOM 662 C C . ARG A 1 84 ? 25.093 -13.115 5.599 1.00 84.25 84 ARG A C 1
ATOM 664 O O . ARG A 1 84 ? 25.758 -14.066 5.998 1.00 84.25 84 ARG A O 1
ATOM 671 N N . GLU A 1 85 ? 25.377 -12.485 4.460 1.00 83.50 85 GLU A N 1
ATOM 672 C CA . GLU A 1 85 ? 26.515 -12.837 3.591 1.00 83.50 85 GLU A CA 1
ATOM 673 C C . GLU A 1 85 ? 27.873 -12.604 4.267 1.00 83.50 85 GLU A C 1
ATOM 675 O O . GLU A 1 85 ? 28.833 -13.327 4.007 1.00 83.50 85 GLU A O 1
ATOM 680 N N . ARG A 1 86 ? 27.952 -11.622 5.171 1.00 83.94 86 ARG A N 1
ATOM 681 C CA . ARG A 1 86 ? 29.158 -11.309 5.952 1.00 83.94 86 ARG A CA 1
ATOM 682 C C . ARG A 1 86 ? 29.339 -12.186 7.195 1.00 83.94 86 ARG A C 1
ATOM 684 O O . ARG A 1 86 ? 30.350 -12.036 7.876 1.00 83.94 86 ARG A O 1
ATOM 691 N N . GLY A 1 87 ? 28.397 -13.086 7.491 1.00 72.19 87 GLY A N 1
ATOM 692 C CA . GLY A 1 87 ? 28.461 -13.983 8.648 1.00 72.19 87 GLY A CA 1
A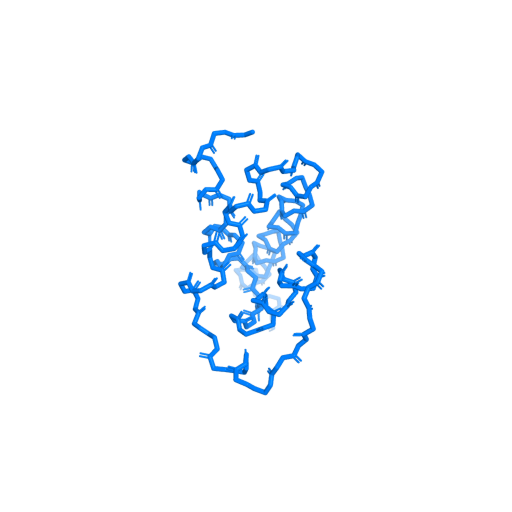TOM 693 C C . GLY A 1 87 ? 28.305 -13.275 9.998 1.00 72.19 87 GLY A C 1
ATOM 694 O O . GLY A 1 87 ? 28.866 -13.737 10.986 1.00 72.19 87 GLY A O 1
ATOM 695 N N . VAL A 1 88 ? 27.581 -12.150 10.045 1.00 71.25 88 VAL A N 1
ATOM 696 C CA . VAL A 1 88 ? 27.397 -11.315 11.255 1.00 71.25 88 VAL A CA 1
ATOM 697 C C . VAL A 1 88 ? 26.090 -11.657 12.008 1.00 71.25 88 VAL A C 1
ATOM 699 O O . VAL A 1 88 ? 25.641 -10.889 12.853 1.00 71.25 88 VAL A O 1
ATOM 702 N N . ALA A 1 89 ? 25.462 -12.801 11.717 1.00 57.44 89 ALA A N 1
ATOM 703 C CA . ALA A 1 89 ? 24.160 -13.199 12.273 1.00 57.44 89 ALA A CA 1
ATOM 704 C C . ALA A 1 89 ? 24.264 -14.096 13.515 1.00 57.44 89 ALA A C 1
ATOM 706 O O . ALA A 1 89 ? 25.080 -15.046 13.488 1.00 57.44 89 ALA A O 1
#

Radius of gyration: 14.97 Å; chains: 1; bounding box: 46×27×27 Å

Sequence (89 aa):
MDDAAARLLAFRYMASTDRRAADVYRWCRRLLGHRDRARDCNALWSDAFDLLVVLIADSETFAAGIARRVAVAERAAAKFDQDRERGVA

Organism: NCBI:txid528244

pLDDT: mean 93.05, std 6.66, range [57.44, 98.31]

Secondary structure (DSSP, 8-state):
--HHHHHHHHHHHHHH----HHHHHHHHHHHTTPPP-GGGGG--HHHHHHHHHHHHHH-HHHHHHHHHHHHHHHHHHHHHHHHHHTT--